Protein AF-A0A972C6D7-F1 (afdb_monomer)

Solvent-accessible surface area (backbone atoms only — not comparable to full-atom values): 6668 Å² total; per-residue (Å²): 132,58,79,77,54,43,46,56,49,24,42,52,36,45,60,56,49,60,73,40,93,62,36,76,76,45,23,44,63,60,54,47,53,52,47,50,63,53,46,63,54,45,60,56,59,68,73,51,89,60,61,61,48,55,66,73,56,40,51,49,54,52,49,49,51,55,51,50,54,52,47,29,73,76,31,69,54,52,32,52,47,41,61,65,66,41,45,67,63,53,62,69,66,26,64,45,36,42,67,49,46,55,51,50,53,54,34,49,52,36,36,48,51,40,34,53,74,74,64,41,37,116

Nearest PDB structures (foldseek):
  9asi-assembly1_D  TM=9.085E-01  e=8.512E-07  Lactococcus lactis subsp. lactis
  6xn7-assembly1_E  TM=9.372E-01  e=5.273E-06  Lactococcus lactis subsp. lactis
  8x5d-assembly1_C  TM=8.747E-01  e=2.119E-06  Mycobacterium canetti
  8wfx-assembly1_D  TM=9.167E-01  e=7.275E-06  Mycobacterium canetti
  8wfx-assembly1_F  TM=8.809E-01  e=1.461E-05  Mycobacterium canetti

Mean predicted aligned error: 3.45 Å

Secondary structure (DSSP, 8-state):
--HHHHHHHHHHHHHHHHTSTTGGGS-HHHHHHHHHHHHHHHHHHHH--SSBPPHHHHHHHHHHHHHHHHHHHH-HHHHHHHHHHTHHHHHHTTTTBHHHHHHHHHHHHHHHHHHHHTT---

Radius of gyration: 14.16 Å; Cα contacts (8 Å, |Δi|>4): 112; chains: 1; bounding box: 33×27×38 Å

pLDDT: mean 93.53, std 9.12, range [53.16, 98.44]

Foldseek 3Di:
DDPVPLLVLLLVLLVVLVVDPCLLVVALVNLVVLLVLLVVLVVVLVVDPDQFADPVSLVSLVVSVVVLVVVVVVDVSSVSSCVSSVVNVLSVPCHRGSVSSVVVSSSSVSNSVSCVVVCHHD

Sequence (122 aa):
MNTSDYTAKAEKVILELRKDRYYHNFTTSKIRNILSMVNEIYNDVLGEKDDSLPTAIQDRIMHLKVRLIYECGRERMVKKFYEKAGLDEIISGIGSSKKKFISFVRYMEALVAYHLYYGGGE

Structure (mmCIF, N/CA/C/O backbone):
data_AF-A0A972C6D7-F1
#
_entry.id   AF-A0A972C6D7-F1
#
loop_
_atom_site.group_PDB
_atom_site.id
_atom_site.type_symbol
_atom_site.label_atom_id
_atom_site.label_alt_id
_atom_site.label_comp_id
_atom_site.label_asym_id
_atom_site.label_entity_id
_atom_site.label_seq_id
_atom_site.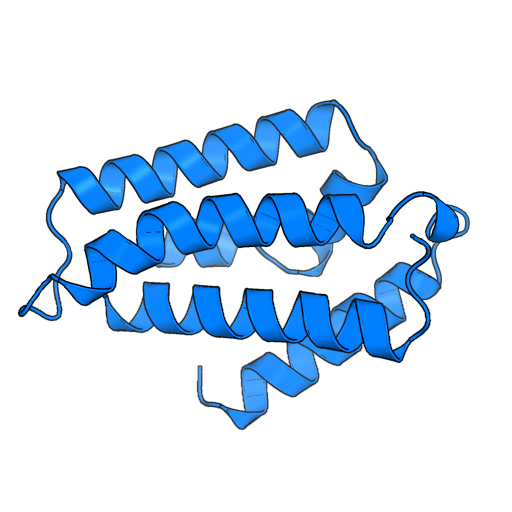pdbx_PDB_ins_code
_atom_site.Cartn_x
_atom_site.Cartn_y
_atom_site.Cartn_z
_atom_site.occupancy
_atom_site.B_iso_or_equiv
_atom_site.auth_seq_id
_atom_site.auth_comp_id
_atom_site.auth_asym_id
_atom_site.auth_atom_id
_atom_site.pdbx_PDB_model_num
ATOM 1 N N . MET A 1 1 ? -13.393 -6.102 0.242 1.00 53.16 1 MET A N 1
ATOM 2 C CA . MET A 1 1 ? -12.600 -7.041 -0.575 1.00 53.16 1 MET A CA 1
ATOM 3 C C . MET A 1 1 ? -12.573 -8.380 0.135 1.00 53.16 1 MET A C 1
ATOM 5 O O . MET A 1 1 ? -12.316 -8.398 1.334 1.00 53.16 1 MET A O 1
ATOM 9 N N . ASN A 1 2 ? -12.895 -9.466 -0.566 1.00 57.22 2 ASN A N 1
ATOM 10 C CA . ASN A 1 2 ? -12.697 -10.824 -0.053 1.00 57.22 2 ASN A CA 1
ATOM 11 C C . ASN A 1 2 ? -11.227 -11.230 -0.242 1.00 57.22 2 ASN A C 1
ATOM 13 O O . ASN A 1 2 ? -10.539 -10.669 -1.093 1.00 57.22 2 ASN A O 1
ATOM 17 N N . THR A 1 3 ? -10.740 -12.199 0.536 1.00 58.84 3 THR A N 1
ATOM 18 C CA . THR A 1 3 ? -9.313 -12.571 0.571 1.00 58.84 3 THR A CA 1
ATOM 19 C C . THR A 1 3 ? -8.735 -12.959 -0.792 1.00 58.84 3 THR A C 1
ATOM 21 O O . THR A 1 3 ? -7.617 -12.579 -1.115 1.00 58.84 3 THR A O 1
ATOM 24 N N . SER A 1 4 ? -9.523 -13.645 -1.623 1.00 61.88 4 SER A N 1
ATOM 25 C CA . SER A 1 4 ? -9.115 -14.073 -2.968 1.00 61.88 4 SER A CA 1
ATOM 26 C C . SER A 1 4 ? -8.975 -12.928 -3.984 1.00 61.88 4 SER A C 1
ATOM 28 O O .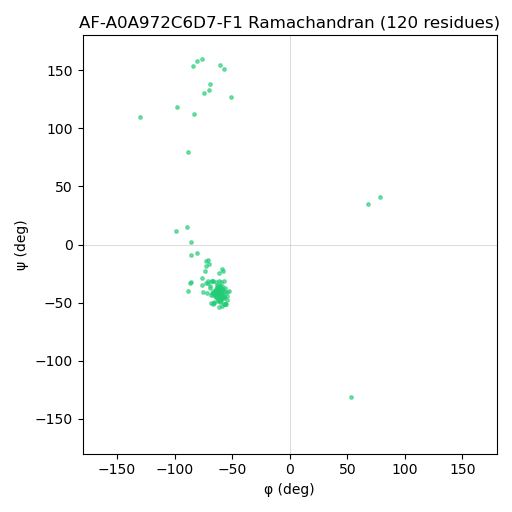 SER A 1 4 ? -8.387 -13.130 -5.040 1.00 61.88 4 SER A O 1
ATOM 30 N N . ASP A 1 5 ? -9.544 -11.753 -3.706 1.00 80.19 5 ASP A N 1
ATOM 31 C CA . ASP A 1 5 ? -9.626 -10.645 -4.667 1.00 80.19 5 ASP A CA 1
ATOM 32 C C . ASP A 1 5 ? -8.384 -9.740 -4.588 1.00 80.19 5 ASP A C 1
ATOM 34 O O . ASP A 1 5 ? -7.803 -9.345 -5.599 1.00 80.19 5 ASP A O 1
ATOM 38 N N . TYR A 1 6 ? -7.891 -9.471 -3.372 1.00 83.00 6 TYR A N 1
ATOM 39 C CA . TYR A 1 6 ? -6.725 -8.602 -3.204 1.00 83.00 6 TYR A CA 1
ATOM 40 C C . TYR A 1 6 ? -5.402 -9.291 -3.569 1.00 83.00 6 TYR A C 1
ATOM 42 O O . TYR A 1 6 ? -4.480 -8.609 -4.010 1.00 83.00 6 TYR A O 1
ATOM 50 N N . THR A 1 7 ? -5.291 -10.617 -3.419 1.00 91.00 7 THR A N 1
ATOM 51 C CA . THR A 1 7 ? -4.077 -11.369 -3.780 1.00 91.00 7 THR A CA 1
ATOM 52 C C . THR A 1 7 ? -3.871 -11.388 -5.292 1.00 91.00 7 THR A C 1
ATOM 54 O O . THR A 1 7 ? -2.820 -10.963 -5.766 1.00 91.00 7 THR A O 1
ATOM 57 N N . ALA A 1 8 ? -4.904 -11.758 -6.055 1.00 93.19 8 ALA A N 1
ATOM 58 C CA . ALA A 1 8 ? -4.876 -11.728 -7.517 1.00 93.19 8 ALA A CA 1
ATOM 59 C C . ALA A 1 8 ? -4.631 -10.308 -8.058 1.00 93.19 8 ALA A C 1
ATOM 61 O O . ALA A 1 8 ? -3.860 -10.115 -9.002 1.00 93.19 8 ALA A O 1
ATOM 62 N N . LYS A 1 9 ? -5.237 -9.288 -7.428 1.00 94.81 9 LYS A N 1
ATOM 63 C CA . LYS A 1 9 ? -4.958 -7.885 -7.756 1.00 94.81 9 LYS A CA 1
ATOM 64 C C . LYS A 1 9 ? -3.487 -7.535 -7.515 1.00 94.81 9 LYS A C 1
ATOM 66 O O . LYS A 1 9 ? -2.866 -6.941 -8.394 1.00 94.81 9 LYS A O 1
ATOM 71 N N . ALA A 1 10 ? -2.932 -7.895 -6.357 1.00 96.88 10 ALA A N 1
ATOM 72 C CA . ALA A 1 10 ? -1.548 -7.584 -6.004 1.00 96.88 10 ALA A CA 1
ATOM 73 C C . ALA A 1 10 ? -0.559 -8.221 -6.987 1.00 96.88 10 ALA A C 1
ATOM 75 O O . ALA A 1 10 ? 0.326 -7.541 -7.505 1.00 96.88 10 ALA A O 1
ATOM 76 N N . GLU A 1 11 ? -0.760 -9.497 -7.310 1.00 96.38 11 GLU A N 1
ATOM 77 C CA . GLU A 1 11 ? 0.035 -10.211 -8.306 1.00 96.38 11 GLU A CA 1
ATOM 78 C C . GLU A 1 11 ? 0.013 -9.509 -9.664 1.00 96.38 11 GLU A C 1
ATOM 80 O O . GLU A 1 11 ? 1.065 -9.200 -10.229 1.00 96.38 11 GLU A O 1
ATOM 85 N N . LYS A 1 12 ? -1.187 -9.189 -10.163 1.00 96.88 12 LYS A N 1
ATOM 86 C CA . LYS A 1 12 ? -1.358 -8.488 -11.438 1.00 96.88 12 LYS A CA 1
ATOM 87 C C . LYS A 1 12 ? -0.616 -7.152 -11.450 1.00 96.88 12 LYS A C 1
ATOM 89 O O . LYS A 1 12 ? 0.069 -6.848 -12.424 1.00 96.88 12 LYS A O 1
ATOM 94 N N . VAL A 1 13 ? -0.718 -6.373 -10.374 1.00 97.31 13 VAL A N 1
ATOM 95 C CA . VAL A 1 13 ? -0.024 -5.084 -10.233 1.00 97.31 13 VAL A CA 1
ATOM 96 C C . VAL A 1 13 ? 1.489 -5.258 -10.327 1.00 97.31 13 VAL A C 1
ATOM 98 O O . VAL A 1 13 ? 2.137 -4.546 -11.096 1.00 97.31 13 VAL A O 1
ATOM 101 N N . ILE A 1 14 ? 2.058 -6.219 -9.596 1.00 96.94 14 ILE A N 1
ATOM 102 C CA . ILE A 1 14 ? 3.501 -6.481 -9.626 1.00 96.94 14 ILE A CA 1
ATOM 103 C C . ILE A 1 14 ? 3.949 -6.943 -11.017 1.00 96.94 14 ILE A C 1
ATOM 105 O O . ILE A 1 14 ? 4.940 -6.426 -11.537 1.00 96.94 14 ILE A O 1
ATOM 109 N N . LEU A 1 15 ? 3.212 -7.852 -11.658 1.00 96.19 15 LEU A N 1
ATOM 110 C CA . LEU A 1 15 ? 3.511 -8.318 -13.015 1.00 96.19 15 LEU A CA 1
ATOM 111 C C . LEU A 1 15 ? 3.418 -7.194 -14.058 1.00 96.19 15 LEU A C 1
ATOM 113 O O . LEU A 1 15 ? 4.223 -7.155 -14.989 1.00 96.19 15 LEU A O 1
ATOM 117 N N . GLU A 1 16 ? 2.473 -6.264 -13.917 1.00 96.19 16 GLU A N 1
ATOM 118 C CA . GLU A 1 16 ? 2.399 -5.076 -14.773 1.00 96.19 16 GLU A CA 1
ATOM 119 C C . GLU A 1 16 ? 3.585 -4.135 -14.554 1.00 96.19 16 GLU A C 1
ATOM 121 O O . GLU A 1 16 ? 4.170 -3.664 -15.530 1.00 96.19 16 GLU A O 1
ATOM 126 N N . LEU A 1 17 ? 3.978 -3.891 -13.301 1.00 95.31 17 LEU A N 1
ATOM 127 C CA . LEU A 1 17 ? 5.129 -3.045 -12.978 1.00 95.31 17 LEU A CA 1
ATOM 128 C C . LEU A 1 17 ? 6.440 -3.623 -13.519 1.00 95.31 17 LEU A C 1
ATOM 130 O O . LEU A 1 17 ? 7.285 -2.857 -13.976 1.00 95.31 17 LEU A O 1
ATOM 134 N N . ARG A 1 18 ? 6.596 -4.953 -13.537 1.00 93.69 18 ARG A N 1
ATOM 135 C CA . ARG A 1 18 ? 7.786 -5.632 -14.089 1.00 93.69 18 ARG A CA 1
ATOM 136 C C . ARG A 1 18 ? 8.022 -5.372 -15.569 1.00 93.69 18 ARG A C 1
ATOM 138 O O . ARG A 1 18 ? 9.156 -5.471 -16.024 1.00 93.69 18 ARG A O 1
ATOM 145 N N . LYS A 1 19 ? 6.973 -5.035 -16.321 1.00 94.44 19 LYS A N 1
ATOM 146 C CA . LYS A 1 19 ? 7.095 -4.670 -17.740 1.00 94.44 19 LYS A CA 1
ATOM 147 C C . LYS A 1 19 ? 7.759 -3.305 -17.925 1.00 94.44 19 LYS A C 1
ATOM 149 O O . LYS A 1 19 ? 8.145 -2.958 -19.039 1.00 94.44 19 LYS A O 1
ATOM 154 N N . ASP A 1 20 ? 7.881 -2.517 -16.859 1.00 94.12 20 ASP A N 1
ATOM 155 C CA . ASP A 1 20 ? 8.548 -1.231 -16.914 1.00 94.12 20 ASP A CA 1
ATOM 156 C C . ASP A 1 20 ? 10.066 -1.388 -16.989 1.00 94.12 20 ASP A C 1
ATOM 158 O O . ASP A 1 20 ? 10.686 -2.046 -16.155 1.00 94.12 20 ASP A O 1
ATOM 162 N N . ARG A 1 21 ? 10.699 -0.695 -17.940 1.00 92.69 21 ARG A N 1
ATOM 163 C CA . ARG A 1 21 ? 12.161 -0.738 -18.113 1.00 92.69 21 ARG A CA 1
ATOM 164 C C . ARG A 1 21 ? 12.951 -0.287 -16.876 1.00 92.69 21 ARG A C 1
ATOM 166 O O . ARG A 1 21 ? 14.126 -0.617 -16.754 1.00 92.69 21 ARG A O 1
ATOM 173 N N . TYR A 1 22 ? 12.329 0.470 -15.970 1.00 91.75 22 TYR A N 1
ATOM 174 C CA . TYR A 1 22 ? 12.952 0.951 -14.734 1.00 91.75 22 TYR A CA 1
ATOM 175 C C . TYR A 1 22 ? 12.595 0.118 -13.502 1.00 91.75 22 TYR A C 1
ATOM 177 O O . TYR A 1 22 ? 12.895 0.544 -12.389 1.00 91.75 22 TYR A O 1
ATOM 185 N N . TYR A 1 23 ? 11.974 -1.054 -13.670 1.00 92.44 23 TYR A N 1
ATOM 186 C CA . TYR A 1 23 ? 11.551 -1.886 -12.544 1.00 92.44 23 TYR A CA 1
ATOM 187 C C . TYR A 1 23 ? 12.693 -2.264 -11.594 1.00 92.44 23 TYR A C 1
ATOM 189 O O . TYR A 1 23 ? 12.476 -2.333 -10.393 1.00 92.44 23 TYR A O 1
ATOM 197 N N . HIS A 1 24 ? 13.920 -2.413 -12.099 1.00 89.19 24 HIS A N 1
ATOM 198 C CA . HIS A 1 24 ? 15.111 -2.664 -11.279 1.00 89.19 24 HIS A CA 1
ATOM 199 C C . HIS A 1 24 ? 15.376 -1.578 -10.217 1.00 89.19 24 HIS A C 1
ATOM 201 O O . HIS A 1 24 ? 16.016 -1.859 -9.213 1.00 89.19 24 HIS A O 1
ATOM 207 N N . ASN A 1 25 ? 14.859 -0.357 -10.402 1.00 90.81 25 ASN A N 1
ATOM 208 C CA . ASN A 1 25 ? 14.950 0.726 -9.416 1.00 90.81 25 ASN A CA 1
ATOM 209 C C . ASN A 1 25 ? 13.833 0.678 -8.363 1.00 90.81 25 ASN A C 1
ATOM 211 O O . ASN A 1 25 ? 13.855 1.451 -7.405 1.00 90.81 25 ASN A O 1
ATOM 215 N N . PHE A 1 26 ? 12.828 -0.179 -8.550 1.00 93.56 26 PHE A N 1
ATOM 216 C CA . PHE A 1 26 ? 11.814 -0.465 -7.546 1.00 93.56 26 PHE A CA 1
ATOM 217 C C . PHE A 1 26 ? 12.311 -1.612 -6.677 1.00 93.56 26 PHE A C 1
ATOM 219 O O . PHE A 1 26 ? 11.975 -2.767 -6.902 1.00 93.56 26 PHE A O 1
ATOM 226 N N . THR A 1 27 ? 13.191 -1.279 -5.740 1.00 92.75 27 THR A N 1
ATOM 227 C CA . THR A 1 27 ? 13.818 -2.254 -4.858 1.00 92.75 27 THR A CA 1
ATOM 228 C C . THR A 1 27 ? 12.869 -2.710 -3.759 1.00 92.75 27 THR A C 1
ATOM 230 O O . THR A 1 27 ? 11.930 -2.014 -3.348 1.00 92.75 27 THR A O 1
ATOM 233 N N . THR A 1 28 ? 13.185 -3.865 -3.199 1.00 91.75 28 THR A N 1
ATOM 234 C CA . THR A 1 28 ? 12.469 -4.445 -2.075 1.00 91.75 28 THR A CA 1
ATOM 235 C C . THR A 1 28 ? 12.514 -3.525 -0.857 1.00 91.75 28 THR A C 1
ATOM 237 O O . THR A 1 28 ? 11.514 -3.367 -0.155 1.00 91.75 28 THR A O 1
ATOM 240 N N . SER A 1 29 ? 13.655 -2.875 -0.617 1.00 92.00 29 SER A N 1
ATOM 241 C CA . SER A 1 29 ? 13.819 -1.876 0.443 1.00 92.00 29 SER A CA 1
ATOM 242 C C . SER A 1 29 ? 12.779 -0.749 0.345 1.00 92.00 29 SER A C 1
ATOM 244 O O . SER A 1 29 ? 12.179 -0.381 1.354 1.00 92.00 29 SER A O 1
ATOM 246 N N . LYS A 1 30 ? 12.463 -0.263 -0.862 1.00 92.31 30 LYS A N 1
ATOM 247 C CA . LYS A 1 30 ? 11.467 0.806 -1.063 1.00 92.31 30 LYS A CA 1
ATOM 248 C C . LYS A 1 30 ? 10.057 0.372 -0.688 1.00 92.31 30 LYS A C 1
ATOM 250 O O . LYS A 1 30 ? 9.387 1.063 0.079 1.00 92.31 30 LYS A O 1
ATOM 255 N N . ILE A 1 31 ? 9.600 -0.772 -1.195 1.00 94.19 31 ILE A N 1
ATOM 256 C CA . ILE A 1 31 ? 8.238 -1.237 -0.902 1.00 94.19 31 ILE A CA 1
ATOM 257 C C . ILE A 1 31 ? 8.093 -1.700 0.558 1.00 94.19 31 ILE A C 1
ATOM 259 O O . ILE A 1 31 ? 7.052 -1.462 1.171 1.00 94.19 31 ILE A O 1
ATOM 263 N N . ARG A 1 32 ? 9.146 -2.269 1.164 1.00 94.88 32 ARG A N 1
ATOM 264 C CA . ARG A 1 32 ? 9.166 -2.582 2.602 1.00 94.88 32 ARG A CA 1
ATOM 265 C C . ARG A 1 32 ? 9.090 -1.324 3.459 1.00 94.88 32 ARG A C 1
ATOM 267 O O . ARG A 1 32 ? 8.333 -1.325 4.419 1.00 94.88 32 ARG A O 1
ATOM 274 N N . ASN A 1 33 ? 9.786 -0.247 3.094 1.00 95.31 33 ASN A N 1
ATOM 275 C CA . ASN A 1 33 ? 9.675 1.028 3.810 1.00 95.31 33 ASN A CA 1
ATOM 276 C C . ASN A 1 33 ? 8.236 1.562 3.792 1.00 95.31 33 ASN A C 1
ATOM 278 O O . ASN A 1 33 ? 7.752 2.055 4.810 1.00 95.31 33 ASN A O 1
ATOM 282 N N . ILE A 1 34 ? 7.525 1.415 2.669 1.00 95.88 34 ILE A N 1
ATOM 283 C CA . ILE A 1 34 ? 6.097 1.750 2.590 1.00 95.88 34 ILE A CA 1
ATOM 284 C C . ILE A 1 34 ? 5.274 0.874 3.539 1.00 95.88 34 ILE A C 1
ATOM 286 O O . ILE A 1 34 ? 4.462 1.402 4.298 1.00 95.88 34 ILE A O 1
ATOM 290 N N . LEU A 1 35 ? 5.494 -0.444 3.533 1.00 97.31 35 LEU A N 1
ATOM 291 C CA . LEU A 1 35 ? 4.796 -1.360 4.437 1.00 97.31 35 LEU A CA 1
ATOM 292 C C . LEU A 1 35 ? 5.083 -1.046 5.915 1.00 97.31 35 LEU A C 1
ATOM 294 O O . LEU A 1 35 ? 4.163 -1.097 6.722 1.00 97.31 35 LEU A O 1
ATOM 298 N N . SER A 1 36 ? 6.307 -0.651 6.271 1.00 97.81 36 SER A N 1
ATOM 299 C CA . SER A 1 36 ? 6.645 -0.226 7.635 1.00 97.81 36 SER A CA 1
ATOM 300 C C . SER A 1 36 ? 5.801 0.968 8.085 1.00 97.81 36 SER A C 1
ATOM 302 O O . SER A 1 36 ? 5.203 0.909 9.155 1.00 97.81 36 SER A O 1
ATOM 304 N N . MET A 1 37 ? 5.655 2.000 7.243 1.00 96.75 37 MET A N 1
ATOM 305 C CA . MET A 1 37 ? 4.793 3.154 7.550 1.00 96.75 37 MET A CA 1
ATOM 306 C C . MET A 1 37 ? 3.321 2.758 7.734 1.00 96.75 37 MET A C 1
ATOM 308 O O . MET A 1 37 ? 2.612 3.333 8.557 1.00 96.75 37 MET A O 1
ATOM 312 N N . VAL A 1 38 ? 2.844 1.777 6.963 1.00 97.81 38 VAL A N 1
ATOM 313 C CA . VAL A 1 38 ? 1.484 1.236 7.110 1.00 97.81 38 VAL A CA 1
ATOM 314 C C . VAL A 1 38 ? 1.349 0.464 8.427 1.00 97.81 38 VAL A C 1
ATOM 316 O O . VAL A 1 38 ? 0.366 0.644 9.147 1.00 97.81 38 VAL A O 1
ATOM 319 N N . ASN A 1 39 ? 2.346 -0.354 8.766 1.00 97.75 39 ASN A N 1
ATOM 320 C CA . ASN A 1 39 ? 2.351 -1.181 9.970 1.00 97.75 39 ASN A CA 1
ATOM 321 C C . ASN A 1 39 ? 2.429 -0.358 11.260 1.00 97.75 39 ASN A C 1
ATOM 323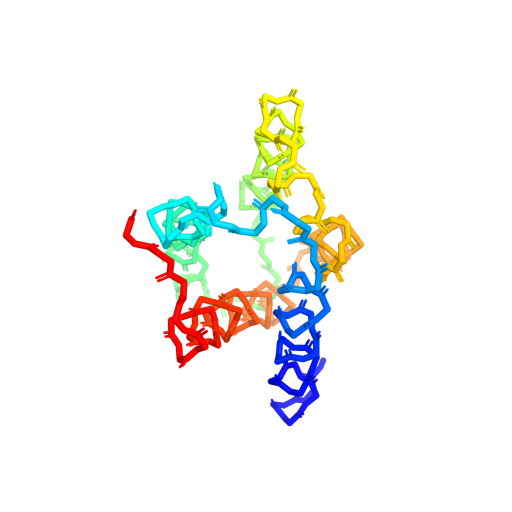 O O . ASN A 1 39 ? 1.834 -0.751 12.261 1.00 97.75 39 ASN A O 1
ATOM 327 N N . GLU A 1 40 ? 3.085 0.804 11.232 1.00 97.12 40 GLU A N 1
ATOM 328 C CA . GLU A 1 40 ? 3.060 1.760 12.344 1.00 97.12 40 GLU A CA 1
ATOM 329 C C . GLU A 1 40 ? 1.625 2.138 12.733 1.00 97.12 40 GLU A C 1
ATOM 331 O O . GLU A 1 40 ? 1.296 2.126 13.911 1.00 97.12 40 GLU A O 1
ATOM 336 N N . ILE A 1 41 ? 0.753 2.416 11.759 1.00 98.00 41 ILE A N 1
ATOM 337 C CA . ILE A 1 41 ? -0.663 2.738 12.013 1.00 98.00 41 ILE A CA 1
ATOM 338 C C . ILE A 1 41 ? -1.460 1.471 12.350 1.00 98.00 41 ILE A C 1
ATOM 340 O O . ILE A 1 41 ? -2.375 1.503 13.171 1.00 98.00 41 ILE A O 1
ATOM 344 N N . TYR A 1 42 ? -1.120 0.339 11.729 1.00 98.12 42 TYR A N 1
ATOM 345 C CA . TYR A 1 42 ? -1.791 -0.935 11.987 1.00 98.12 42 TYR A CA 1
ATOM 346 C C . TYR A 1 42 ? -1.688 -1.384 13.442 1.00 98.12 42 TYR A C 1
ATOM 348 O O . TYR A 1 42 ? -2.681 -1.861 13.991 1.00 98.12 42 TYR A O 1
ATOM 356 N N . ASN A 1 43 ? -0.536 -1.181 14.080 1.00 96.56 43 ASN A N 1
ATOM 357 C CA . ASN A 1 43 ? -0.351 -1.513 15.491 1.00 96.56 43 ASN A CA 1
ATOM 358 C C . ASN A 1 43 ? -1.342 -0.769 16.398 1.00 96.56 43 ASN A C 1
ATOM 360 O O . ASN A 1 43 ? -1.891 -1.371 17.318 1.00 96.56 43 ASN A O 1
ATOM 364 N N . ASP A 1 44 ? -1.640 0.496 16.101 1.00 95.31 44 ASP A N 1
ATOM 365 C CA . ASP A 1 44 ? -2.637 1.265 16.853 1.00 95.31 44 ASP A CA 1
ATOM 366 C C . ASP A 1 44 ? -4.058 0.776 16.556 1.00 95.31 44 ASP A C 1
ATOM 368 O O . ASP A 1 44 ? -4.858 0.561 17.463 1.00 95.31 44 ASP A O 1
ATOM 372 N N . VAL A 1 45 ? -4.355 0.492 15.284 1.00 96.75 45 VAL A N 1
ATOM 373 C CA . VAL A 1 45 ? -5.649 -0.063 14.853 1.00 96.75 45 VAL A CA 1
ATOM 374 C C . VAL A 1 45 ? -5.960 -1.412 15.518 1.00 96.75 45 VAL A C 1
ATOM 376 O O . VAL A 1 45 ? -7.130 -1.727 15.757 1.00 96.75 45 VAL A O 1
ATOM 379 N N . LEU A 1 46 ? -4.947 -2.229 15.820 1.00 93.94 46 LEU A N 1
ATOM 380 C CA . LEU A 1 46 ? -5.131 -3.497 16.531 1.00 93.94 46 LEU A CA 1
ATOM 381 C C . LEU A 1 46 ? -5.606 -3.305 17.978 1.00 93.94 46 LEU A C 1
ATOM 383 O O . LEU A 1 46 ? -6.352 -4.155 18.466 1.00 93.94 46 LEU A O 1
ATOM 387 N N . GLY A 1 47 ? -5.221 -2.205 18.631 1.00 92.38 47 GLY A N 1
ATOM 388 C CA . GLY A 1 47 ? -5.646 -1.870 19.993 1.00 92.38 47 GLY A CA 1
ATOM 389 C C . GLY A 1 47 ? -7.097 -1.392 20.094 1.00 92.38 47 GLY A C 1
ATOM 390 O O . GLY A 1 47 ? -7.714 -1.521 21.152 1.00 92.38 47 GLY A O 1
ATOM 391 N N . GLU A 1 48 ? -7.667 -0.893 18.996 1.00 95.19 48 GLU A N 1
ATOM 392 C CA . GLU A 1 48 ? -9.049 -0.411 18.965 1.00 95.19 48 GLU A CA 1
ATOM 393 C C . GLU A 1 48 ? -10.050 -1.561 19.084 1.00 95.19 48 GLU A C 1
ATOM 395 O O . GLU A 1 48 ? -9.948 -2.563 18.375 1.00 95.19 48 GLU A O 1
ATOM 400 N N . LYS A 1 49 ? -11.055 -1.428 19.952 1.00 92.69 49 LYS A N 1
ATOM 401 C CA . LYS A 1 49 ? -12.096 -2.461 20.115 1.00 92.69 49 LYS A CA 1
ATOM 402 C C . LYS A 1 49 ? -13.235 -2.301 19.115 1.00 92.69 49 LYS A C 1
ATOM 404 O O . LYS A 1 49 ? -13.802 -3.301 18.683 1.00 92.69 49 LYS A O 1
ATOM 409 N N . ASP A 1 50 ? -13.529 -1.061 18.744 1.00 94.88 50 ASP A N 1
ATOM 410 C CA . ASP A 1 50 ? -14.639 -0.730 17.864 1.00 94.88 50 ASP A CA 1
ATOM 411 C C . ASP A 1 50 ? -14.269 -0.879 16.382 1.00 94.88 50 ASP A C 1
ATOM 413 O O . ASP 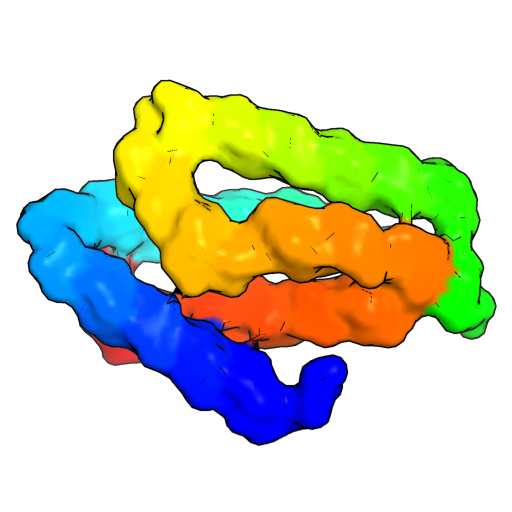A 1 50 ? -13.115 -0.736 15.965 1.00 94.88 50 ASP A O 1
ATOM 417 N N . ASP A 1 51 ? -15.283 -1.139 15.556 1.00 94.56 51 ASP A N 1
ATOM 418 C CA . ASP A 1 51 ? -15.130 -1.204 14.098 1.00 94.56 51 ASP A CA 1
ATOM 419 C C . ASP A 1 51 ? -14.925 0.180 13.457 1.00 94.56 51 ASP A C 1
ATOM 421 O O . ASP A 1 51 ? -14.450 0.277 12.317 1.00 94.56 51 ASP A O 1
ATOM 425 N N . SER A 1 52 ? -15.286 1.245 14.179 1.00 97.56 52 SER A N 1
ATOM 426 C CA . SER A 1 52 ? -15.075 2.631 13.773 1.00 97.56 52 SER A CA 1
ATOM 427 C C . SER A 1 52 ? -13.813 3.186 14.429 1.00 97.56 52 SER A C 1
ATOM 429 O O . SER A 1 52 ? -13.737 3.299 15.646 1.00 97.56 52 SER A O 1
ATOM 431 N N . LEU A 1 53 ? -12.841 3.573 13.611 1.00 97.94 53 LEU A N 1
ATOM 432 C CA . LEU A 1 53 ? -11.567 4.136 14.036 1.00 97.94 53 LEU A CA 1
ATOM 433 C C . LEU A 1 53 ? -11.751 5.538 14.638 1.00 97.94 53 LEU A C 1
ATOM 435 O O . LEU A 1 53 ? -12.470 6.355 14.049 1.00 97.94 53 LEU A O 1
ATOM 439 N N . PRO A 1 54 ? -11.057 5.867 15.740 1.00 97.56 54 PRO A N 1
ATOM 440 C CA . PRO A 1 54 ? -11.001 7.226 16.267 1.00 97.56 54 PRO A CA 1
ATOM 441 C C . PRO A 1 54 ? -10.465 8.223 15.236 1.00 97.56 54 PRO A C 1
ATOM 443 O O . PRO A 1 54 ? -9.617 7.878 14.408 1.00 97.56 54 PRO A O 1
ATOM 446 N N . THR A 1 55 ? -10.897 9.484 15.323 1.00 97.56 55 THR A N 1
ATOM 447 C CA . THR A 1 55 ? -10.452 10.564 14.422 1.00 97.56 55 THR A CA 1
ATOM 448 C C . THR A 1 55 ? -8.928 10.670 14.350 1.00 97.56 55 THR A C 1
ATOM 450 O O . THR A 1 55 ? -8.380 10.769 13.262 1.00 97.56 55 THR A O 1
ATOM 453 N N . ALA A 1 56 ? -8.225 10.510 15.477 1.00 97.44 56 ALA A N 1
ATOM 454 C CA . ALA A 1 56 ? -6.762 10.547 15.511 1.00 97.44 56 ALA A CA 1
ATOM 455 C C . ALA A 1 56 ? -6.095 9.488 14.607 1.00 97.44 56 ALA A C 1
ATOM 457 O O . ALA A 1 56 ? -5.060 9.751 13.996 1.00 97.44 56 ALA A O 1
ATOM 458 N N . ILE A 1 57 ? -6.682 8.291 14.485 1.00 98.06 57 ILE A N 1
ATOM 459 C CA . ILE A 1 57 ? -6.186 7.258 13.563 1.00 98.06 57 ILE A CA 1
ATOM 460 C C . ILE A 1 57 ? -6.556 7.615 12.120 1.00 98.06 57 ILE A C 1
ATOM 462 O O . ILE A 1 57 ? -5.726 7.463 11.226 1.00 98.06 57 ILE A O 1
ATOM 466 N N . GLN A 1 58 ? -7.766 8.127 11.883 1.00 98.19 58 GLN A N 1
ATOM 467 C CA . GLN A 1 58 ? -8.192 8.576 10.551 1.00 98.19 58 GLN A CA 1
ATOM 468 C C . GLN A 1 58 ? -7.264 9.669 10.001 1.00 98.19 58 GLN A C 1
ATOM 470 O O . GLN A 1 58 ? -6.803 9.570 8.861 1.00 98.19 58 GLN A O 1
ATOM 475 N N . ASP A 1 59 ? -6.904 10.646 10.832 1.00 98.06 59 ASP A N 1
ATOM 476 C CA . ASP A 1 59 ? -5.967 11.712 10.478 1.00 98.06 59 ASP A CA 1
ATOM 477 C C . ASP A 1 59 ? -4.594 11.138 10.121 1.00 98.06 59 ASP A C 1
ATOM 479 O O . ASP A 1 59 ? -4.003 11.510 9.107 1.00 98.06 59 ASP A O 1
ATOM 483 N N . ARG A 1 60 ? -4.098 10.155 10.882 1.00 98.19 60 ARG A N 1
ATOM 484 C CA . ARG A 1 60 ? -2.833 9.466 10.571 1.00 98.19 60 ARG A CA 1
ATOM 485 C C . ARG A 1 60 ? -2.874 8.714 9.244 1.00 98.19 60 ARG A C 1
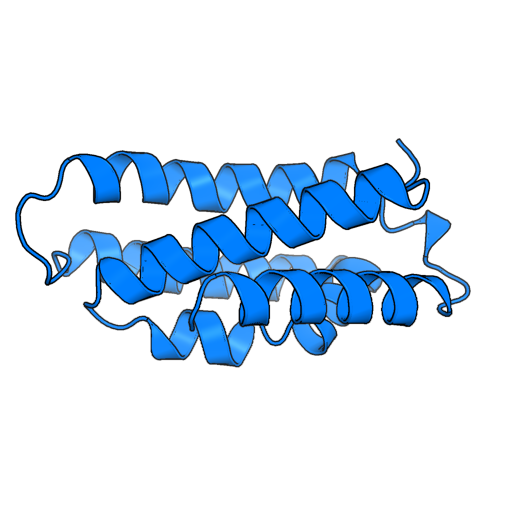ATOM 487 O O . ARG A 1 60 ? -1.881 8.724 8.518 1.00 98.19 60 ARG A O 1
ATOM 494 N N . ILE A 1 61 ? -4.007 8.112 8.888 1.00 98.44 61 ILE A N 1
ATOM 495 C CA . ILE A 1 61 ? -4.200 7.474 7.576 1.00 98.44 61 ILE A CA 1
ATOM 496 C C . ILE A 1 61 ? -4.136 8.528 6.457 1.00 98.44 61 ILE A C 1
ATOM 498 O O . ILE A 1 61 ? -3.518 8.290 5.417 1.00 98.44 61 ILE A O 1
ATOM 502 N N . MET A 1 62 ? -4.704 9.719 6.666 1.00 98.12 62 MET A N 1
ATOM 503 C CA . MET A 1 62 ? -4.588 10.823 5.704 1.00 98.12 62 MET A CA 1
ATOM 504 C C . MET A 1 62 ? -3.165 11.389 5.634 1.00 98.12 62 MET A C 1
ATOM 506 O O . MET A 1 62 ? -2.666 11.669 4.543 1.00 98.12 62 MET A O 1
ATOM 510 N N . HIS A 1 63 ? -2.453 11.468 6.757 1.00 97.94 63 HIS A N 1
ATOM 511 C CA . HIS A 1 63 ? -1.036 11.834 6.772 1.00 97.94 63 HIS A CA 1
ATOM 512 C C . HIS A 1 63 ? -0.165 10.815 6.025 1.00 97.94 63 HIS A C 1
ATOM 514 O O . HIS A 1 63 ? 0.719 11.217 5.265 1.00 97.94 63 HIS A O 1
ATOM 520 N N . LEU A 1 64 ? -0.440 9.512 6.163 1.00 98.12 64 LEU A N 1
ATOM 521 C CA . LEU A 1 64 ? 0.197 8.468 5.356 1.00 98.12 64 LEU A CA 1
ATOM 522 C C . LEU A 1 64 ? -0.022 8.725 3.860 1.00 98.12 64 LEU A C 1
ATOM 524 O O . LEU A 1 64 ? 0.940 8.661 3.095 1.00 98.12 64 LEU A O 1
ATOM 528 N N . LYS A 1 65 ? -1.249 9.066 3.440 1.00 98.19 65 LYS A N 1
ATOM 529 C CA . LYS A 1 65 ? -1.544 9.409 2.039 1.00 98.19 65 LYS A CA 1
ATOM 530 C C . LYS A 1 65 ? -0.648 10.547 1.542 1.00 98.19 65 LYS A C 1
ATOM 532 O O . LYS A 1 65 ? 0.006 10.405 0.511 1.00 98.19 65 LYS A O 1
ATOM 537 N N . VAL A 1 66 ? -0.578 11.652 2.287 1.00 98.19 66 VAL A N 1
ATOM 538 C CA . VAL A 1 66 ? 0.259 12.811 1.929 1.00 98.19 66 VAL A CA 1
ATOM 539 C C . VAL A 1 66 ? 1.736 12.420 1.840 1.00 98.19 66 VAL A C 1
ATOM 541 O O . VAL A 1 66 ? 2.417 12.797 0.884 1.00 98.19 66 VAL A O 1
ATOM 544 N N . ARG A 1 67 ? 2.230 11.612 2.786 1.00 97.19 67 ARG A N 1
ATOM 545 C CA . ARG A 1 67 ? 3.612 11.114 2.775 1.00 97.19 67 ARG A CA 1
ATOM 546 C C . ARG A 1 67 ? 3.901 10.257 1.542 1.0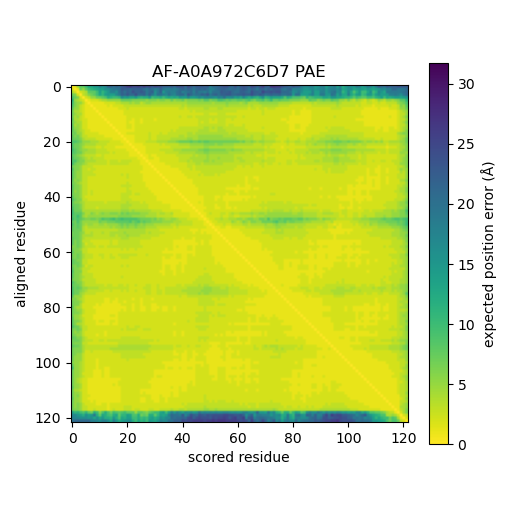0 97.19 67 ARG A C 1
ATOM 548 O O . ARG A 1 67 ? 4.933 10.446 0.908 1.00 97.19 67 ARG A O 1
ATOM 555 N N . LEU A 1 68 ? 2.985 9.373 1.146 1.00 97.50 68 LEU A N 1
ATOM 556 C CA . LEU A 1 68 ? 3.139 8.571 -0.073 1.00 97.50 68 LEU A CA 1
ATOM 557 C C . LEU A 1 68 ? 3.127 9.429 -1.340 1.00 97.50 68 LEU A C 1
ATOM 559 O O . LEU A 1 68 ? 3.938 9.190 -2.231 1.00 97.50 68 LEU A O 1
ATOM 563 N N . ILE A 1 69 ? 2.271 10.452 -1.412 1.00 97.81 69 ILE A N 1
ATOM 564 C CA . ILE A 1 69 ? 2.268 11.416 -2.524 1.00 97.81 69 ILE A CA 1
ATOM 565 C C . ILE A 1 69 ? 3.618 12.136 -2.620 1.00 97.81 69 ILE A C 1
ATOM 567 O O . ILE A 1 69 ? 4.154 12.295 -3.719 1.00 97.81 69 ILE A O 1
ATOM 571 N N . TYR A 1 70 ? 4.202 12.528 -1.487 1.00 97.06 70 TYR A N 1
ATOM 572 C CA . TYR A 1 70 ? 5.535 13.125 -1.459 1.00 97.06 70 TYR A CA 1
ATOM 573 C C . TYR A 1 70 ? 6.612 12.167 -1.999 1.00 97.06 70 TYR A C 1
ATOM 575 O O . TYR A 1 70 ? 7.394 12.555 -2.870 1.00 97.06 70 TYR A O 1
ATOM 583 N N . GLU A 1 71 ? 6.610 10.899 -1.574 1.00 95.75 71 GLU A N 1
ATOM 584 C CA . GLU A 1 71 ? 7.529 9.882 -2.113 1.00 95.75 71 GLU A CA 1
ATOM 585 C C . GLU A 1 71 ? 7.320 9.652 -3.620 1.00 95.75 71 GLU A C 1
ATOM 587 O O . GLU A 1 71 ? 8.288 9.521 -4.369 1.00 95.75 71 GLU A O 1
ATOM 592 N N . CYS A 1 72 ? 6.076 9.706 -4.110 1.00 96.62 72 CYS A N 1
ATOM 593 C CA . CYS A 1 72 ? 5.781 9.657 -5.546 1.00 96.62 72 CYS A CA 1
ATOM 594 C C . CYS A 1 72 ? 6.407 10.831 -6.320 1.00 96.62 72 CYS A C 1
ATOM 596 O O . CYS A 1 72 ? 6.768 10.676 -7.488 1.00 96.62 72 CYS A O 1
ATOM 598 N N . GLY A 1 73 ? 6.540 12.004 -5.695 1.00 96.88 73 GLY A N 1
ATOM 599 C CA . GLY A 1 73 ? 7.211 13.164 -6.286 1.00 96.88 73 GLY A CA 1
ATOM 600 C C . GLY A 1 73 ? 8.728 12.995 -6.398 1.00 96.88 73 GLY A C 1
ATOM 601 O O . GLY A 1 73 ? 9.336 13.506 -7.337 1.00 96.88 73 GLY A O 1
ATOM 602 N N . ARG A 1 74 ? 9.338 12.250 -5.471 1.00 96.06 74 ARG A N 1
ATOM 603 C CA . ARG A 1 74 ? 10.790 12.002 -5.437 1.00 96.06 74 ARG A CA 1
ATOM 604 C C . ARG A 1 74 ? 11.206 10.814 -6.288 1.00 96.06 74 ARG A C 1
ATOM 606 O O . ARG A 1 74 ? 12.293 10.811 -6.861 1.00 96.06 74 ARG A O 1
ATOM 613 N N . GLU A 1 75 ? 10.346 9.806 -6.376 1.00 94.94 75 GLU A N 1
ATOM 614 C CA . GLU A 1 75 ? 10.692 8.514 -6.944 1.00 94.94 75 GLU A CA 1
ATOM 615 C C . GLU A 1 75 ? 9.685 8.041 -7.992 1.00 94.94 75 GLU A C 1
ATOM 617 O O . GLU A 1 75 ? 8.572 7.597 -7.701 1.00 94.94 75 GLU A O 1
ATOM 622 N N . ARG A 1 76 ? 10.121 8.039 -9.256 1.00 95.19 76 ARG A N 1
ATOM 623 C CA . ARG A 1 76 ? 9.277 7.666 -10.400 1.00 95.19 76 ARG A CA 1
ATOM 624 C C . ARG A 1 76 ? 8.653 6.274 -10.272 1.00 95.19 76 ARG A C 1
ATOM 626 O O . ARG A 1 76 ? 7.505 6.089 -10.671 1.00 95.19 76 ARG A O 1
ATOM 633 N N . MET A 1 77 ? 9.406 5.289 -9.780 1.00 95.12 77 MET A N 1
ATOM 634 C CA . MET A 1 77 ? 8.880 3.929 -9.639 1.00 95.12 77 MET A CA 1
ATOM 635 C C . MET A 1 77 ? 7.872 3.812 -8.497 1.00 95.12 77 MET A C 1
ATOM 637 O O . MET A 1 77 ? 6.891 3.089 -8.653 1.00 95.12 77 MET A O 1
ATOM 641 N N . VAL A 1 78 ? 8.046 4.576 -7.414 1.00 96.25 78 VAL A N 1
ATOM 642 C CA . VAL A 1 78 ? 7.056 4.664 -6.332 1.00 96.25 78 VAL A CA 1
ATOM 643 C C . VAL A 1 78 ? 5.757 5.275 -6.852 1.00 96.25 78 VAL A C 1
ATOM 645 O O . VAL A 1 78 ? 4.693 4.727 -6.585 1.00 96.25 78 VAL A O 1
ATOM 648 N N . LYS A 1 79 ? 5.831 6.321 -7.688 1.00 97.62 79 LYS A N 1
ATOM 649 C CA . LYS A 1 79 ? 4.647 6.886 -8.356 1.00 97.62 79 LYS A CA 1
ATOM 650 C C . LYS A 1 79 ? 3.895 5.854 -9.194 1.00 97.62 79 LYS A C 1
ATOM 652 O O . LYS A 1 79 ? 2.693 5.682 -9.020 1.00 97.62 79 LYS A O 1
ATOM 657 N N . LYS A 1 80 ? 4.601 5.129 -10.070 1.00 97.25 80 LYS A N 1
ATOM 658 C CA . LYS A 1 80 ? 3.978 4.083 -10.900 1.00 97.25 80 LYS A CA 1
ATOM 659 C C . LYS A 1 80 ? 3.351 2.986 -10.050 1.00 97.25 80 LYS A C 1
ATOM 661 O O . LYS A 1 80 ? 2.264 2.523 -10.376 1.00 97.25 80 LYS A O 1
ATOM 666 N N . PHE A 1 81 ? 4.026 2.575 -8.977 1.00 97.62 81 PHE A N 1
ATOM 667 C CA . PHE A 1 81 ? 3.490 1.611 -8.024 1.00 97.62 81 PHE A CA 1
ATOM 668 C C . PHE A 1 81 ? 2.210 2.129 -7.363 1.00 97.62 81 PHE A C 1
ATOM 670 O O . PHE A 1 81 ? 1.201 1.431 -7.391 1.00 97.62 81 PHE A O 1
ATOM 677 N N . TYR A 1 82 ? 2.224 3.357 -6.843 1.00 98.00 82 TYR A N 1
ATOM 678 C CA . TYR A 1 82 ? 1.080 3.998 -6.194 1.00 98.00 82 TYR A CA 1
ATOM 679 C C . TYR A 1 82 ? -0.145 4.068 -7.118 1.00 98.00 82 TYR A C 1
ATOM 681 O O . TYR A 1 82 ? -1.246 3.682 -6.720 1.00 98.00 82 TYR A O 1
ATOM 689 N N . GLU A 1 83 ? 0.064 4.481 -8.372 1.00 97.44 83 GLU A N 1
ATOM 690 C CA . GLU A 1 83 ? -0.975 4.551 -9.405 1.00 97.44 83 GLU A CA 1
ATOM 691 C C . GLU A 1 83 ? -1.491 3.156 -9.787 1.00 97.44 83 GLU A C 1
ATOM 693 O O . GLU A 1 83 ? -2.694 2.905 -9.744 1.00 97.44 83 GLU A O 1
ATOM 698 N N . LYS A 1 84 ? -0.596 2.212 -10.111 1.00 97.19 84 LYS A N 1
ATOM 699 C CA . LYS A 1 84 ? -0.969 0.851 -10.538 1.00 97.19 84 LYS A CA 1
ATOM 700 C C . LYS A 1 84 ? -1.671 0.060 -9.445 1.00 97.19 84 LYS A C 1
ATOM 702 O O . LYS A 1 84 ? -2.626 -0.659 -9.728 1.00 97.19 84 LYS A O 1
ATOM 707 N N . ALA A 1 85 ? -1.212 0.190 -8.206 1.00 97.19 85 ALA A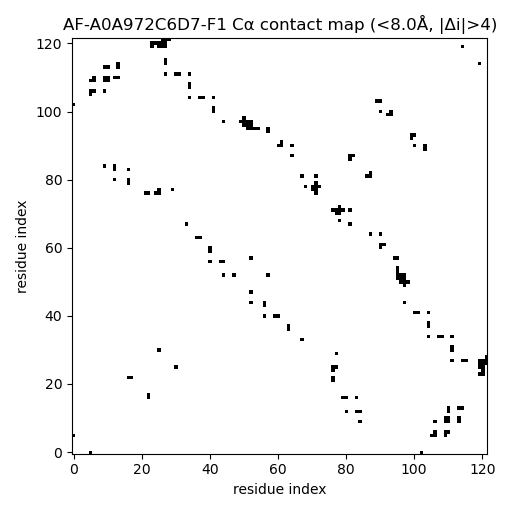 N 1
ATOM 708 C CA . ALA A 1 85 ? -1.820 -0.479 -7.067 1.00 97.19 85 ALA A CA 1
ATOM 709 C C . ALA A 1 85 ? -3.170 0.144 -6.667 1.00 97.19 85 ALA A C 1
ATOM 711 O O . ALA A 1 85 ? -3.923 -0.497 -5.924 1.00 97.19 85 ALA A O 1
ATOM 712 N N . GLY A 1 86 ? -3.499 1.340 -7.172 1.00 97.12 86 GLY A N 1
ATOM 713 C CA . GLY A 1 86 ? -4.718 2.076 -6.837 1.00 97.12 86 GLY A CA 1
ATOM 714 C C . GLY A 1 86 ? -4.722 2.560 -5.388 1.00 97.12 86 GLY A C 1
ATOM 715 O O . GLY A 1 86 ? -5.763 2.526 -4.734 1.00 97.12 86 GLY A O 1
ATOM 716 N N . LEU A 1 87 ? -3.555 2.939 -4.852 1.00 97.56 87 LEU A N 1
ATOM 717 C CA . LEU A 1 87 ? -3.429 3.278 -3.431 1.00 97.56 87 LEU A CA 1
ATOM 718 C C . LEU A 1 87 ? -4.193 4.553 -3.071 1.00 97.56 87 LEU A C 1
ATOM 720 O O . LEU A 1 87 ? -4.725 4.631 -1.970 1.00 97.56 87 LEU A O 1
ATOM 724 N N . ASP A 1 88 ? -4.306 5.510 -3.995 1.00 96.56 88 ASP A N 1
ATOM 725 C CA . ASP A 1 88 ? -5.045 6.752 -3.750 1.00 96.56 88 ASP A CA 1
ATOM 726 C C . ASP A 1 88 ? -6.509 6.496 -3.387 1.00 96.56 88 ASP A C 1
ATOM 728 O O . ASP A 1 88 ? -6.991 6.932 -2.339 1.00 96.56 88 ASP A O 1
ATOM 732 N N . GLU A 1 89 ? -7.193 5.729 -4.234 1.00 96.31 89 GLU A N 1
ATOM 733 C CA . GLU A 1 89 ? -8.602 5.384 -4.072 1.00 96.31 89 GLU A CA 1
ATOM 734 C C . GLU A 1 89 ? -8.811 4.512 -2.835 1.00 96.31 89 GLU A C 1
ATOM 736 O O . GLU A 1 89 ? -9.737 4.750 -2.058 1.00 96.31 89 GLU A O 1
ATOM 741 N N . ILE A 1 90 ? -7.925 3.531 -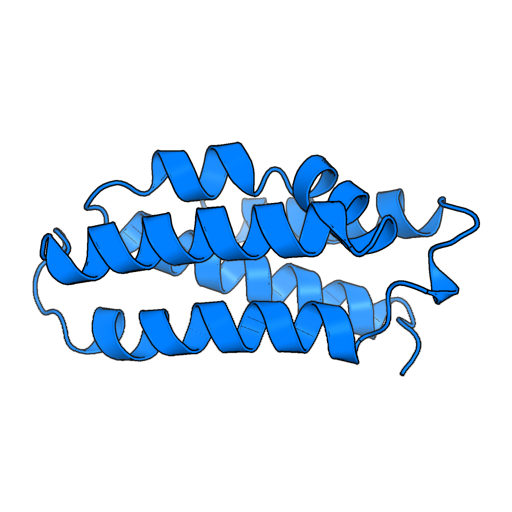2.620 1.00 96.94 90 ILE A N 1
ATOM 742 C CA . ILE A 1 90 ? -8.005 2.643 -1.459 1.00 96.94 90 ILE A CA 1
ATOM 743 C C . ILE A 1 90 ? -7.881 3.456 -0.175 1.00 96.94 90 ILE A C 1
ATOM 745 O O . ILE A 1 90 ? -8.773 3.362 0.663 1.00 96.94 90 ILE A O 1
ATOM 749 N N . ILE A 1 91 ? -6.826 4.265 -0.027 1.00 97.75 91 ILE A N 1
ATOM 750 C CA . ILE A 1 91 ? -6.562 5.012 1.209 1.00 97.75 91 ILE A CA 1
ATOM 751 C C . ILE A 1 91 ? -7.676 6.031 1.471 1.00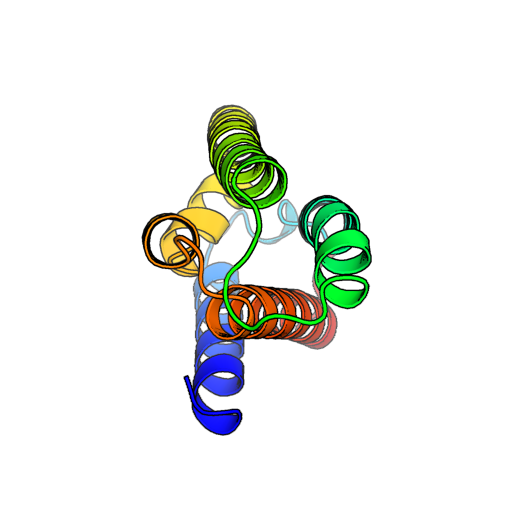 97.75 91 ILE A C 1
ATOM 753 O O . ILE A 1 91 ? -8.187 6.105 2.588 1.00 97.75 91 ILE A O 1
ATOM 757 N N . SER A 1 92 ? -8.122 6.755 0.440 1.00 96.31 92 SER A N 1
ATOM 758 C CA . SER A 1 92 ? -9.228 7.722 0.563 1.00 96.31 92 SER A CA 1
ATOM 759 C C . SER A 1 92 ? -10.551 7.050 0.936 1.00 96.31 92 SER A C 1
ATOM 761 O O . SER A 1 92 ? -11.375 7.632 1.636 1.00 96.31 92 SER A O 1
ATOM 763 N N . GLY A 1 93 ? -10.761 5.812 0.483 1.00 96.81 93 GLY A N 1
ATOM 764 C CA . GLY A 1 93 ? -11.975 5.042 0.732 1.00 96.81 93 GLY A CA 1
ATOM 765 C C . GLY A 1 93 ? -12.048 4.364 2.105 1.00 96.81 93 GLY A C 1
ATOM 766 O O . GLY A 1 93 ? -13.100 3.791 2.424 1.00 96.81 93 GLY A O 1
ATOM 767 N N . ILE A 1 94 ? -10.973 4.393 2.909 1.00 97.31 94 ILE A N 1
ATOM 768 C CA . ILE A 1 94 ? -10.930 3.766 4.243 1.00 97.31 94 ILE A CA 1
ATOM 769 C C . ILE A 1 94 ? -11.898 4.467 5.205 1.00 97.31 94 ILE A C 1
ATOM 771 O O . ILE A 1 94 ? -12.718 3.791 5.836 1.00 97.31 94 ILE A O 1
ATOM 775 N N . GLY A 1 95 ? -11.846 5.802 5.276 1.00 95.94 95 GLY A N 1
ATOM 776 C CA . GLY A 1 95 ? -12.623 6.596 6.233 1.00 95.94 95 GLY A CA 1
ATOM 777 C C . GLY A 1 95 ? -12.406 6.114 7.671 1.00 95.94 95 GLY A C 1
ATOM 778 O O . GLY A 1 95 ? -11.279 5.850 8.080 1.00 95.94 95 GLY A O 1
ATOM 779 N N . SER A 1 96 ? -13.493 5.917 8.414 1.00 97.31 96 SER A N 1
ATOM 780 C CA . SER A 1 96 ? -13.445 5.384 9.779 1.00 97.31 96 SER A CA 1
ATOM 781 C C . SER A 1 96 ? -13.434 3.853 9.860 1.00 97.31 96 SER A C 1
ATOM 783 O O . SER A 1 96 ? -13.460 3.307 10.952 1.00 97.31 96 SER A O 1
ATOM 785 N N . SER A 1 97 ? -13.420 3.104 8.754 1.00 97.88 97 SER A N 1
ATOM 786 C CA . SER A 1 97 ? -13.624 1.652 8.832 1.00 97.88 97 SER A CA 1
ATOM 787 C C . SER A 1 97 ? -12.341 0.885 9.167 1.00 97.88 97 SER A C 1
ATOM 789 O O . SER A 1 97 ? -11.467 0.711 8.309 1.00 97.88 97 SER A O 1
ATOM 791 N N . LYS A 1 98 ? -12.292 0.288 10.366 1.00 97.31 98 LYS A N 1
ATOM 792 C CA . LYS A 1 98 ? -11.220 -0.627 10.793 1.00 97.31 98 LYS A CA 1
ATOM 793 C C . LYS A 1 98 ? -11.033 -1.776 9.804 1.00 97.31 98 LYS A C 1
ATOM 795 O O . LYS A 1 98 ? -9.926 -2.041 9.343 1.00 97.31 98 LYS A O 1
ATOM 800 N N . LYS A 1 99 ? -12.129 -2.419 9.392 1.00 96.12 99 LYS A N 1
ATOM 801 C CA . LYS A 1 99 ? -12.109 -3.523 8.416 1.00 96.12 99 LYS A CA 1
ATOM 802 C C . LYS A 1 99 ? -11.490 -3.119 7.074 1.00 96.12 99 LYS A C 1
ATOM 804 O O . LYS A 1 99 ? -10.744 -3.909 6.484 1.00 96.12 99 LYS A O 1
ATOM 809 N N . LYS A 1 100 ? -11.791 -1.915 6.570 1.00 96.38 100 LYS A N 1
ATOM 810 C CA . LYS A 1 100 ? -11.189 -1.418 5.322 1.00 96.38 100 LYS A CA 1
ATOM 811 C C . LYS A 1 100 ? -9.695 -1.164 5.492 1.00 96.38 100 LYS A C 1
ATOM 813 O O . LYS A 1 100 ? -8.936 -1.575 4.619 1.00 96.38 100 LYS A O 1
ATOM 818 N N . PHE A 1 101 ? -9.274 -0.583 6.617 1.00 97.81 101 PHE A N 1
ATOM 819 C CA . PHE A 1 101 ? -7.854 -0.393 6.909 1.00 97.81 101 PHE A CA 1
ATOM 820 C C . PHE A 1 101 ? -7.101 -1.731 6.979 1.00 97.81 101 PHE A C 1
ATOM 822 O O . PHE A 1 101 ? -6.098 -1.905 6.297 1.00 97.81 101 PHE A O 1
ATOM 829 N N . ILE A 1 102 ? -7.628 -2.731 7.693 1.00 96.50 102 ILE A N 1
ATOM 830 C CA . ILE A 1 102 ? -7.020 -4.075 7.759 1.00 96.50 102 ILE A CA 1
ATOM 831 C C . ILE A 1 102 ? -6.932 -4.719 6.367 1.00 96.50 102 ILE A C 1
ATOM 833 O O . ILE A 1 102 ? -5.943 -5.368 6.032 1.00 96.50 102 ILE A O 1
ATOM 837 N N . SER A 1 103 ? -7.953 -4.528 5.526 1.00 95.88 103 SER A N 1
ATOM 838 C CA . SER A 1 103 ? -7.926 -5.018 4.141 1.00 95.88 103 SER A CA 1
ATOM 839 C C . SER A 1 103 ? -6.828 -4.338 3.315 1.00 95.88 103 SER A C 1
ATOM 841 O O . SER A 1 103 ? -6.174 -4.998 2.511 1.00 95.88 103 SER A O 1
ATOM 843 N N . PHE A 1 104 ? -6.604 -3.038 3.531 1.00 97.12 104 PHE A N 1
ATOM 844 C CA . PHE A 1 104 ? -5.505 -2.293 2.920 1.00 97.12 104 PHE A CA 1
ATOM 845 C C . PHE A 1 104 ? -4.134 -2.815 3.378 1.00 97.12 104 PHE A C 1
ATOM 847 O O . PHE A 1 104 ? -3.288 -3.070 2.525 1.00 97.12 104 PHE A O 1
ATOM 854 N N . VAL A 1 105 ? -3.938 -3.069 4.677 1.00 97.44 105 VAL A N 1
ATOM 855 C CA . VAL A 1 105 ? -2.695 -3.667 5.212 1.00 97.44 105 VAL A CA 1
ATOM 856 C C . VAL A 1 105 ? -2.395 -5.002 4.525 1.00 97.44 105 VAL A C 1
ATOM 858 O O . VAL A 1 105 ? -1.324 -5.172 3.950 1.00 97.44 105 VAL A O 1
ATOM 861 N N . ARG A 1 106 ? -3.373 -5.916 4.477 1.00 96.44 106 ARG A N 1
ATOM 862 C CA . ARG A 1 106 ? -3.211 -7.235 3.835 1.00 96.44 106 ARG A CA 1
ATOM 863 C C . ARG A 1 106 ? -2.890 -7.145 2.346 1.00 96.44 106 ARG A C 1
ATOM 865 O O . ARG A 1 106 ? -2.138 -7.958 1.812 1.00 96.44 106 ARG A O 1
ATOM 872 N N . TYR A 1 107 ? -3.463 -6.161 1.660 1.00 97.50 107 TYR A N 1
ATOM 873 C CA . TYR A 1 107 ? -3.135 -5.897 0.265 1.00 97.50 107 TYR A CA 1
ATOM 874 C C . TYR A 1 107 ? -1.688 -5.409 0.105 1.00 97.50 107 TYR A C 1
ATOM 876 O O . TYR A 1 107 ? -0.988 -5.874 -0.794 1.00 97.50 107 TYR A O 1
ATOM 884 N N . MET A 1 108 ? -1.209 -4.541 1.000 1.00 97.75 108 MET A N 1
ATOM 885 C CA . MET A 1 108 ? 0.188 -4.094 1.019 1.00 97.75 108 MET A CA 1
ATOM 886 C C . MET A 1 108 ? 1.163 -5.242 1.302 1.00 97.75 108 MET A C 1
ATOM 888 O O . MET A 1 108 ? 2.180 -5.353 0.618 1.00 97.75 108 MET A O 1
ATOM 892 N N . GLU A 1 109 ? 0.837 -6.136 2.237 1.00 96.88 109 GLU A N 1
ATOM 893 C CA . GLU A 1 109 ? 1.612 -7.358 2.493 1.00 96.88 109 GLU A CA 1
ATOM 894 C C . GLU A 1 109 ? 1.686 -8.248 1.246 1.00 96.88 109 GLU A C 1
ATOM 896 O O . GLU A 1 109 ? 2.769 -8.698 0.870 1.00 96.88 109 GLU A O 1
ATOM 901 N N . ALA A 1 110 ? 0.559 -8.450 0.553 1.00 97.00 110 ALA A N 1
ATOM 902 C CA . ALA A 1 110 ? 0.524 -9.223 -0.687 1.00 97.00 110 ALA A CA 1
ATOM 903 C C . ALA A 1 110 ? 1.381 -8.584 -1.793 1.00 97.00 110 ALA A C 1
ATOM 905 O O . ALA A 1 110 ? 2.119 -9.289 -2.477 1.00 97.00 110 ALA A O 1
ATOM 906 N N . LEU A 1 111 ? 1.339 -7.256 -1.952 1.00 97.31 111 LEU A N 1
ATOM 907 C CA . LEU A 1 111 ? 2.182 -6.540 -2.917 1.00 97.31 111 LEU A CA 1
ATOM 908 C C . LEU A 1 111 ? 3.676 -6.753 -2.633 1.00 97.31 111 LEU A C 1
ATOM 910 O O . LEU A 1 111 ? 4.438 -7.029 -3.559 1.00 97.31 111 LEU A O 1
ATOM 914 N N . VAL A 1 112 ? 4.091 -6.678 -1.364 1.00 96.62 112 VAL A N 1
ATOM 915 C CA . VAL A 1 112 ? 5.477 -6.961 -0.952 1.00 96.62 112 VAL A CA 1
ATOM 916 C C . VAL A 1 112 ? 5.846 -8.420 -1.221 1.00 96.62 112 VAL A C 1
ATOM 918 O O . VAL A 1 112 ? 6.911 -8.684 -1.779 1.00 96.62 112 VAL A O 1
ATOM 921 N N . ALA A 1 113 ? 4.970 -9.365 -0.875 1.00 96.12 113 ALA A N 1
ATOM 922 C CA . ALA A 1 113 ? 5.206 -10.791 -1.084 1.00 96.12 113 ALA A CA 1
ATOM 923 C C . ALA A 1 113 ? 5.378 -11.137 -2.571 1.00 96.12 113 ALA A C 1
ATOM 925 O O . ALA A 1 113 ? 6.340 -11.811 -2.936 1.00 96.12 113 ALA A O 1
ATOM 926 N N . TYR A 1 114 ? 4.507 -10.628 -3.445 1.00 96.19 114 TYR A N 1
ATOM 927 C CA . TYR A 1 114 ? 4.631 -10.855 -4.886 1.00 96.19 114 TYR A CA 1
ATOM 928 C C . TYR A 1 114 ? 5.839 -10.140 -5.492 1.00 96.19 114 TYR A C 1
ATOM 930 O O . TYR A 1 114 ? 6.480 -10.690 -6.387 1.00 96.19 114 TYR A O 1
ATOM 938 N N . HIS A 1 115 ? 6.188 -8.945 -5.010 1.00 94.88 115 HIS A N 1
ATOM 939 C CA . HIS A 1 115 ? 7.412 -8.269 -5.438 1.00 94.88 115 HIS A CA 1
ATOM 940 C C . HIS A 1 115 ? 8.651 -9.126 -5.148 1.00 94.88 115 HIS A C 1
ATOM 942 O O . HIS A 1 115 ? 9.473 -9.331 -6.039 1.00 94.88 115 HIS A O 1
ATOM 948 N N . LEU A 1 116 ? 8.734 -9.691 -3.940 1.00 93.19 116 LEU A N 1
ATOM 949 C CA . LEU A 1 116 ? 9.794 -10.617 -3.542 1.00 93.19 116 LEU A CA 1
ATOM 950 C C . LEU A 1 116 ? 9.803 -11.895 -4.379 1.00 93.19 116 LEU A C 1
ATOM 952 O O . LEU A 1 116 ? 10.842 -12.281 -4.907 1.00 93.19 116 LEU A O 1
ATOM 956 N N . TYR A 1 117 ? 8.640 -12.525 -4.534 1.00 93.75 117 TYR A N 1
ATOM 957 C CA . TYR A 1 117 ? 8.492 -13.771 -5.282 1.00 93.75 117 TYR A CA 1
ATOM 958 C C . TYR A 1 117 ? 8.964 -13.644 -6.736 1.00 93.75 117 TYR A C 1
ATOM 960 O O . TYR A 1 117 ? 9.611 -14.542 -7.268 1.00 93.75 117 TYR A O 1
ATOM 968 N N . TYR A 1 118 ? 8.695 -12.502 -7.372 1.00 91.94 118 TYR A N 1
ATOM 969 C CA . TYR A 1 118 ? 9.083 -12.244 -8.756 1.00 91.94 118 TYR A CA 1
ATOM 970 C C . TYR A 1 118 ? 10.474 -11.607 -8.925 1.00 91.94 118 TYR A C 1
ATOM 972 O O . TYR A 1 118 ? 10.798 -11.138 -10.023 1.00 91.94 118 TYR A O 1
ATOM 980 N N . GLY A 1 119 ? 11.305 -11.627 -7.878 1.00 75.44 119 GLY A N 1
ATOM 981 C CA . GLY A 1 119 ? 12.702 -11.200 -7.940 1.00 75.44 119 GLY A CA 1
ATOM 982 C C . GLY A 1 119 ? 12.890 -9.685 -7.912 1.00 75.44 119 GLY A C 1
ATOM 983 O O . GLY A 1 119 ? 13.704 -9.156 -8.668 1.00 75.44 119 GLY A O 1
ATOM 984 N N . GLY A 1 120 ? 12.124 -8.973 -7.081 1.00 65.81 120 GLY A N 1
ATOM 985 C CA . GLY A 1 120 ? 12.441 -7.595 -6.714 1.00 65.81 120 GLY A CA 1
ATOM 986 C C . GLY A 1 120 ? 13.889 -7.490 -6.231 1.00 65.81 120 GLY A C 1
ATOM 987 O O . GLY A 1 120 ? 14.300 -8.263 -5.369 1.00 65.81 120 GLY A O 1
ATOM 988 N N . GLY A 1 121 ? 14.673 -6.577 -6.812 1.00 63.97 121 GLY A N 1
ATOM 989 C CA . GLY A 1 121 ? 16.065 -6.363 -6.399 1.00 63.97 121 GLY A CA 1
ATOM 990 C C . GLY A 1 121 ? 16.155 -5.931 -4.932 1.00 63.97 121 GLY A C 1
ATOM 991 O O . GLY A 1 121 ? 15.189 -5.380 -4.395 1.00 63.97 121 GLY A O 1
ATOM 992 N N . GLU A 1 122 ? 17.282 -6.194 -4.271 1.00 53.66 122 GLU A N 1
ATOM 993 C CA . GLU A 1 122 ? 17.575 -5.624 -2.942 1.00 53.66 122 GLU A CA 1
ATOM 994 C C . GLU A 1 122 ? 17.751 -4.097 -2.996 1.00 53.66 122 GLU A C 1
ATOM 996 O O . GLU A 1 122 ? 18.357 -3.606 -3.975 1.00 53.66 122 GLU A O 1
#